Protein AF-A0A4V2Y098-F1 (afdb_monomer)

Mean predicted aligned error: 7.02 Å

Structure (mmCIF, N/CA/C/O backbone):
data_AF-A0A4V2Y098-F1
#
_entry.id   AF-A0A4V2Y098-F1
#
loop_
_atom_site.group_PDB
_atom_site.id
_atom_site.type_symbol
_atom_site.label_atom_id
_atom_site.label_alt_id
_atom_site.label_comp_id
_atom_site.label_asym_id
_atom_site.label_entity_id
_atom_site.label_seq_id
_atom_site.pdbx_PDB_ins_code
_atom_site.Cartn_x
_atom_site.Cartn_y
_atom_site.Cartn_z
_atom_site.occupancy
_atom_site.B_iso_or_equiv
_atom_site.auth_seq_id
_atom_site.auth_comp_id
_atom_site.auth_asym_id
_atom_site.auth_atom_id
_atom_site.pdbx_PDB_model_num
ATOM 1 N N . MET A 1 1 ? 28.087 -4.751 -47.587 1.00 66.62 1 MET A N 1
ATOM 2 C CA . MET A 1 1 ? 26.721 -4.899 -47.032 1.00 66.62 1 MET A CA 1
ATOM 3 C C . MET A 1 1 ? 25.813 -3.926 -47.766 1.00 66.62 1 MET A C 1
ATOM 5 O O . MET A 1 1 ? 26.242 -2.799 -47.975 1.00 66.62 1 MET A O 1
ATOM 9 N N . SER A 1 2 ? 24.636 -4.341 -48.246 1.00 91.38 2 SER A N 1
ATOM 10 C CA . SER A 1 2 ? 23.774 -3.417 -48.996 1.00 91.38 2 SER A CA 1
ATOM 11 C C . SER A 1 2 ? 23.142 -2.391 -48.042 1.00 91.38 2 SER A C 1
ATOM 13 O O . SER A 1 2 ? 22.830 -2.744 -46.901 1.00 91.38 2 SER A O 1
ATOM 15 N N . PRO A 1 3 ? 22.912 -1.139 -48.477 1.00 89.31 3 PRO A N 1
ATOM 16 C CA . PRO A 1 3 ? 22.279 -0.119 -47.636 1.00 89.31 3 PRO A CA 1
ATOM 17 C C . PRO A 1 3 ? 20.899 -0.560 -47.123 1.00 89.31 3 PRO A C 1
ATOM 19 O O . PRO A 1 3 ? 20.508 -0.205 -46.019 1.00 89.31 3 PRO A O 1
ATOM 22 N N . ARG A 1 4 ? 20.197 -1.424 -47.867 1.00 90.44 4 ARG A N 1
ATOM 23 C CA . ARG A 1 4 ? 18.912 -2.014 -47.456 1.00 90.44 4 ARG A CA 1
ATOM 24 C C . ARG A 1 4 ? 19.044 -2.941 -46.241 1.00 90.44 4 ARG A C 1
ATOM 26 O O . ARG A 1 4 ? 18.187 -2.901 -45.367 1.00 90.44 4 ARG A O 1
ATOM 33 N N . ILE A 1 5 ? 20.114 -3.738 -46.167 1.00 91.62 5 ILE A N 1
ATOM 34 C CA . ILE A 1 5 ? 20.387 -4.621 -45.018 1.00 91.62 5 ILE A CA 1
ATOM 35 C C . ILE A 1 5 ? 20.751 -3.789 -43.786 1.00 91.62 5 ILE A C 1
ATOM 37 O O . ILE A 1 5 ? 20.272 -4.082 -42.696 1.00 91.62 5 ILE A O 1
ATOM 41 N N . VAL A 1 6 ? 21.547 -2.728 -43.961 1.00 92.69 6 VAL A N 1
ATOM 42 C CA . VAL A 1 6 ? 21.901 -1.809 -42.865 1.00 92.69 6 VAL A CA 1
ATOM 43 C C . VAL A 1 6 ? 20.648 -1.137 -42.303 1.00 92.69 6 VAL A C 1
ATOM 45 O O . VAL A 1 6 ? 20.442 -1.158 -41.094 1.00 92.69 6 VAL A O 1
ATOM 48 N N . VAL A 1 7 ? 19.783 -0.599 -43.169 1.00 94.19 7 VAL A N 1
ATOM 49 C CA . VAL A 1 7 ? 18.524 0.035 -42.747 1.00 94.19 7 VAL A CA 1
ATOM 50 C C . VAL A 1 7 ? 17.628 -0.964 -42.016 1.00 94.19 7 VAL A C 1
ATOM 52 O O . VAL A 1 7 ? 17.178 -0.663 -40.916 1.00 94.19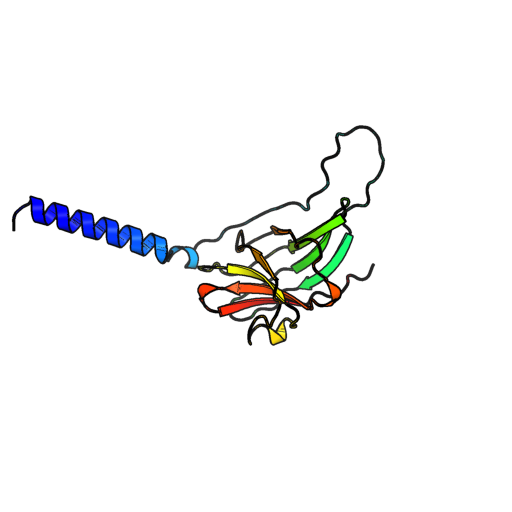 7 VAL A O 1
ATOM 55 N N . ALA A 1 8 ? 17.426 -2.167 -42.563 1.00 95.06 8 ALA A N 1
ATOM 56 C CA . ALA A 1 8 ? 16.603 -3.189 -41.916 1.00 95.06 8 ALA A CA 1
ATOM 57 C C . ALA A 1 8 ? 17.152 -3.604 -40.538 1.00 95.06 8 ALA A C 1
ATOM 59 O O . ALA A 1 8 ? 16.391 -3.686 -39.576 1.00 95.06 8 ALA A O 1
ATOM 60 N N . ALA A 1 9 ? 18.468 -3.812 -40.419 1.00 95.50 9 ALA A N 1
ATOM 61 C CA . ALA A 1 9 ? 19.107 -4.159 -39.151 1.00 95.50 9 ALA A CA 1
ATOM 62 C C . ALA A 1 9 ? 18.959 -3.041 -38.106 1.00 95.50 9 ALA A C 1
ATOM 64 O O . ALA A 1 9 ? 18.638 -3.321 -36.952 1.00 95.50 9 ALA A O 1
ATOM 65 N N . LEU A 1 10 ? 19.128 -1.777 -38.511 1.00 97.06 10 LEU A N 1
ATOM 66 C CA . LEU A 1 10 ? 18.918 -0.628 -37.629 1.00 97.06 10 LEU A CA 1
ATOM 67 C C . LEU A 1 10 ? 17.458 -0.517 -37.184 1.00 97.06 10 LEU A C 1
ATOM 69 O O . LEU A 1 10 ? 17.208 -0.300 -36.002 1.00 97.06 10 LEU A O 1
ATOM 73 N N . THR A 1 11 ? 16.491 -0.717 -38.084 1.00 96.50 11 THR A N 1
ATOM 74 C CA . THR A 1 11 ? 15.066 -0.710 -37.719 1.00 96.50 11 THR A CA 1
ATOM 75 C C . THR A 1 11 ? 14.749 -1.791 -36.690 1.00 96.50 11 THR A C 1
ATOM 77 O O . THR A 1 11 ? 14.107 -1.497 -35.685 1.00 96.50 11 THR A O 1
ATOM 80 N N . VAL A 1 12 ? 15.235 -3.020 -36.892 1.00 97.44 12 VAL A N 1
ATOM 81 C CA . VAL A 1 12 ? 15.044 -4.115 -35.927 1.00 97.44 12 VAL A CA 1
ATOM 82 C C . VAL A 1 12 ? 15.670 -3.770 -34.579 1.00 97.44 12 VAL A C 1
ATOM 84 O O . VAL A 1 12 ? 15.035 -3.972 -33.548 1.00 97.44 12 VAL A O 1
ATOM 87 N N . LEU A 1 13 ? 16.879 -3.205 -34.572 1.00 97.44 13 LEU A N 1
ATOM 88 C CA . LEU A 1 13 ? 17.564 -2.820 -33.341 1.00 97.44 13 LEU A CA 1
ATOM 89 C C . LEU A 1 13 ? 16.816 -1.713 -32.586 1.00 97.44 13 LEU A C 1
ATOM 91 O O . LEU A 1 13 ? 16.670 -1.802 -31.371 1.00 97.44 13 LEU A O 1
ATOM 95 N N . VAL A 1 14 ? 16.288 -0.709 -33.290 1.00 97.56 14 VAL A N 1
ATOM 96 C CA . VAL A 1 14 ? 15.477 0.360 -32.687 1.00 97.56 14 VAL A CA 1
ATOM 97 C C . VAL A 1 14 ? 14.179 -0.198 -32.102 1.00 97.56 14 VAL A C 1
ATOM 99 O O . VAL A 1 14 ? 13.828 0.146 -30.975 1.00 97.56 14 VAL A O 1
ATOM 102 N N . VAL A 1 15 ? 13.487 -1.089 -32.819 1.00 97.12 15 VAL A N 1
ATOM 103 C CA . VAL A 1 15 ? 12.260 -1.733 -32.320 1.00 97.12 15 VAL A CA 1
ATOM 104 C C . VAL A 1 15 ? 12.558 -2.600 -31.097 1.00 97.12 15 VAL A C 1
ATOM 106 O O . VAL A 1 15 ? 11.848 -2.504 -30.099 1.00 97.12 15 VAL A O 1
ATOM 109 N N . ALA A 1 16 ? 13.625 -3.401 -31.135 1.00 96.12 16 ALA A N 1
ATOM 110 C CA . ALA A 1 16 ? 14.038 -4.234 -30.010 1.00 96.12 16 ALA A CA 1
ATOM 111 C C . ALA A 1 16 ? 14.432 -3.392 -28.786 1.00 96.12 16 ALA A C 1
ATOM 113 O O . ALA A 1 16 ? 14.020 -3.708 -27.672 1.00 96.12 16 ALA A O 1
ATOM 114 N N . ALA A 1 17 ? 15.169 -2.295 -28.982 1.00 95.25 17 ALA A N 1
ATOM 115 C CA . ALA A 1 17 ? 15.517 -1.367 -27.908 1.00 95.25 17 ALA A CA 1
ATOM 116 C C . ALA A 1 17 ? 14.273 -0.678 -27.326 1.00 95.25 17 ALA A C 1
ATOM 118 O O . ALA A 1 17 ? 14.136 -0.599 -26.107 1.00 95.25 17 ALA A O 1
ATOM 119 N N . GLY A 1 18 ? 13.339 -0.239 -28.176 1.00 95.44 18 GLY A N 1
ATOM 120 C CA . GLY A 1 18 ? 12.067 0.346 -27.747 1.00 95.44 18 GLY A CA 1
ATOM 121 C C . GLY A 1 18 ? 11.220 -0.634 -26.933 1.00 95.44 18 GLY A C 1
ATOM 122 O O . GLY A 1 18 ? 10.749 -0.290 -25.850 1.00 95.44 18 GLY A O 1
ATOM 123 N N . ALA A 1 19 ? 11.096 -1.878 -27.401 1.00 93.44 19 ALA A N 1
ATOM 124 C CA . ALA A 1 19 ? 10.419 -2.944 -26.667 1.00 93.44 19 ALA A CA 1
ATOM 125 C C . ALA A 1 19 ? 11.118 -3.250 -25.330 1.00 93.44 19 ALA A C 1
ATOM 127 O O . ALA A 1 19 ? 10.455 -3.373 -24.302 1.00 93.44 19 ALA A O 1
ATOM 128 N N . GLY A 1 20 ? 12.453 -3.311 -25.319 1.00 92.50 20 GLY A N 1
ATOM 129 C CA . GLY A 1 20 ? 13.242 -3.523 -24.105 1.00 92.50 20 GLY A CA 1
ATOM 130 C C . GLY A 1 20 ? 13.042 -2.418 -23.065 1.00 92.50 20 GLY A C 1
ATOM 131 O O . GLY A 1 20 ? 12.789 -2.713 -21.898 1.00 92.50 20 GLY A O 1
ATOM 132 N N . LEU A 1 21 ? 13.080 -1.149 -23.483 1.00 92.56 21 LEU A N 1
ATOM 133 C CA . LEU A 1 21 ? 12.825 -0.002 -22.605 1.00 92.56 21 LEU A CA 1
ATOM 134 C C . LEU A 1 21 ? 11.394 -0.007 -22.057 1.00 92.56 21 LEU A C 1
ATOM 136 O O . LEU A 1 21 ? 11.205 0.239 -20.867 1.00 92.56 21 LEU A O 1
ATOM 140 N N . TYR A 1 22 ? 10.406 -0.330 -22.896 1.00 87.00 22 TYR A N 1
ATOM 141 C CA . TYR A 1 22 ? 9.002 -0.420 -22.493 1.00 87.00 22 TYR A CA 1
ATOM 142 C C . TYR A 1 22 ? 8.759 -1.498 -21.428 1.00 87.00 22 TYR A C 1
ATOM 144 O O . TYR A 1 22 ? 8.010 -1.261 -20.485 1.00 87.00 22 TYR A O 1
ATOM 152 N N . LEU A 1 23 ? 9.407 -2.662 -21.551 1.00 86.44 23 LEU A N 1
ATOM 153 C CA . LEU A 1 23 ? 9.258 -3.768 -20.599 1.00 86.44 23 LEU A CA 1
ATOM 154 C C . LEU A 1 23 ? 10.048 -3.553 -19.302 1.00 86.44 23 LEU A C 1
ATOM 156 O O . LEU A 1 23 ? 9.602 -3.974 -18.235 1.00 86.44 23 LEU A O 1
ATOM 160 N N . PHE A 1 24 ? 11.226 -2.927 -19.375 1.00 87.94 24 PHE A N 1
ATOM 161 C CA . PHE A 1 24 ? 12.067 -2.718 -18.196 1.00 87.94 24 PHE A CA 1
ATOM 162 C C . PHE A 1 24 ? 11.637 -1.503 -17.362 1.00 87.94 24 PHE A C 1
ATOM 164 O O . PHE A 1 24 ? 11.714 -1.562 -16.136 1.00 87.94 24 PHE A O 1
ATOM 171 N N . GLN A 1 25 ? 11.161 -0.437 -18.016 1.00 87.25 25 GLN A N 1
ATOM 172 C CA . GLN A 1 25 ? 10.723 0.823 -17.401 1.00 87.25 25 GLN A CA 1
ATOM 173 C C . GLN A 1 25 ? 11.763 1.455 -16.447 1.00 87.25 25 GLN A C 1
ATOM 175 O O . GLN A 1 25 ? 11.435 1.759 -15.299 1.00 87.25 25 GLN A O 1
ATOM 180 N N . PRO A 1 26 ? 13.018 1.697 -16.887 1.00 88.44 26 PRO A N 1
ATOM 181 C CA . PRO A 1 26 ? 14.084 2.201 -16.011 1.00 88.44 26 PRO A CA 1
ATOM 182 C C . PRO A 1 26 ? 13.765 3.563 -15.383 1.00 88.44 26 PRO A C 1
ATOM 184 O O . PRO A 1 26 ? 14.312 3.895 -14.336 1.00 88.44 26 PRO A O 1
ATOM 187 N N . TRP A 1 27 ? 12.877 4.345 -16.006 1.00 87.88 27 TRP A N 1
ATOM 188 C CA . TRP A 1 27 ? 12.505 5.670 -15.520 1.00 87.88 27 TRP A CA 1
ATOM 189 C C . TRP A 1 27 ? 11.695 5.683 -14.239 1.00 87.88 27 TRP A C 1
ATOM 191 O O . TRP A 1 27 ? 11.788 6.652 -13.495 1.00 87.88 27 TRP A O 1
ATOM 201 N N . LYS A 1 28 ? 10.999 4.591 -13.916 1.00 84.75 28 LYS A N 1
ATOM 202 C CA . LYS A 1 28 ? 10.292 4.469 -12.639 1.00 84.75 28 LYS A CA 1
ATOM 203 C C . LYS A 1 28 ? 11.216 4.593 -11.426 1.00 84.75 28 LYS A C 1
ATOM 205 O O . LYS A 1 28 ? 10.772 4.979 -10.359 1.00 84.75 28 LYS A O 1
ATOM 210 N N . ALA A 1 29 ? 12.518 4.349 -11.586 1.00 82.56 29 ALA A N 1
ATOM 211 C CA . ALA A 1 29 ? 13.488 4.577 -10.516 1.00 82.56 29 ALA A CA 1
ATOM 212 C C . ALA A 1 29 ? 13.669 6.066 -10.147 1.00 82.56 29 ALA A C 1
ATOM 214 O O . ALA A 1 29 ? 14.292 6.365 -9.132 1.00 82.56 29 ALA A O 1
ATOM 215 N N . PHE A 1 30 ? 13.182 6.995 -10.974 1.00 86.56 30 PHE A N 1
ATOM 216 C CA . PHE A 1 30 ? 13.391 8.436 -10.815 1.00 86.56 30 PHE A CA 1
ATOM 217 C C . PHE A 1 30 ? 12.155 9.294 -11.126 1.00 86.56 30 PHE A C 1
ATOM 219 O O . PHE A 1 30 ? 12.262 10.519 -11.172 1.00 86.56 30 PHE A O 1
ATOM 226 N N . THR A 1 31 ? 10.991 8.685 -11.348 1.00 87.75 31 THR A N 1
ATOM 227 C CA . THR A 1 31 ? 9.730 9.403 -11.566 1.00 87.75 31 THR A CA 1
ATOM 228 C C . THR A 1 31 ? 8.760 9.138 -10.434 1.00 87.75 31 THR A C 1
ATOM 230 O O . THR A 1 31 ? 8.546 7.985 -10.072 1.00 87.75 31 THR A O 1
ATOM 233 N N . ASP A 1 32 ? 8.112 10.196 -9.961 1.00 93.69 32 ASP A N 1
ATOM 234 C CA . ASP A 1 32 ? 7.024 10.111 -8.997 1.00 93.69 32 ASP A CA 1
ATOM 235 C C . ASP A 1 32 ? 5.667 10.301 -9.682 1.00 93.69 32 ASP A C 1
ATOM 237 O O . ASP A 1 32 ? 5.509 11.131 -10.581 1.00 93.69 32 ASP A O 1
ATOM 241 N N . THR A 1 33 ? 4.672 9.551 -9.218 1.00 95.69 33 THR A N 1
ATOM 242 C CA . THR A 1 33 ? 3.263 9.705 -9.580 1.00 95.69 33 THR A CA 1
ATOM 243 C C . THR A 1 33 ? 2.464 10.030 -8.325 1.00 95.69 33 THR A C 1
ATOM 245 O O . THR A 1 33 ? 2.315 9.193 -7.432 1.00 95.69 33 THR A O 1
ATOM 248 N N . THR A 1 34 ? 1.925 11.247 -8.273 1.00 97.12 34 THR A N 1
ATOM 249 C CA . THR A 1 34 ? 1.054 11.701 -7.185 1.00 97.12 34 THR A CA 1
ATOM 250 C C . THR A 1 34 ? -0.406 11.503 -7.551 1.00 97.12 34 THR A C 1
ATOM 252 O O . THR A 1 34 ? -0.857 11.964 -8.600 1.00 97.12 34 THR A O 1
ATOM 255 N N . VAL A 1 35 ? -1.155 10.866 -6.656 1.00 97.81 35 VAL A N 1
ATOM 256 C CA . VAL A 1 35 ? -2.607 10.720 -6.757 1.00 97.81 35 VAL A CA 1
ATOM 257 C C . VAL A 1 35 ? -3.267 11.489 -5.614 1.00 97.81 35 VAL A C 1
ATOM 259 O O . VAL A 1 35 ? -2.749 11.562 -4.503 1.00 97.81 35 VAL A O 1
ATOM 262 N N . THR A 1 36 ? -4.397 12.129 -5.892 1.00 96.75 36 THR A N 1
ATOM 263 C CA . THR A 1 36 ? -5.159 12.889 -4.893 1.00 96.75 36 THR A CA 1
ATOM 264 C C . THR A 1 36 ? -6.636 12.580 -5.072 1.00 96.75 36 THR A C 1
ATOM 266 O O . THR A 1 36 ? -7.387 13.334 -5.688 1.00 96.75 36 THR A O 1
ATOM 269 N N . GLU A 1 37 ? -7.048 11.413 -4.586 1.00 95.56 37 GLU A N 1
ATOM 270 C CA . GLU A 1 37 ? -8.445 10.998 -4.592 1.00 95.56 37 GLU A CA 1
ATOM 271 C C . GLU A 1 37 ? -9.151 11.447 -3.310 1.00 95.56 37 GLU A C 1
ATOM 273 O O . GLU A 1 37 ? -8.724 11.141 -2.193 1.00 95.56 37 GLU A O 1
ATOM 278 N N . ALA A 1 38 ? -10.295 12.113 -3.465 1.00 92.12 38 ALA A N 1
ATOM 279 C CA . ALA A 1 38 ? -11.216 12.343 -2.358 1.00 92.12 38 ALA A CA 1
ATOM 280 C C . ALA A 1 38 ? -11.855 11.020 -1.901 1.00 92.12 38 ALA A C 1
ATOM 282 O O . ALA A 1 38 ? -11.971 10.066 -2.676 1.00 92.12 38 ALA A O 1
ATOM 283 N N . LEU A 1 39 ? -12.311 10.959 -0.647 1.00 85.06 39 LEU A N 1
ATOM 284 C CA . LEU A 1 39 ? -13.195 9.876 -0.217 1.00 85.06 39 LEU A CA 1
ATOM 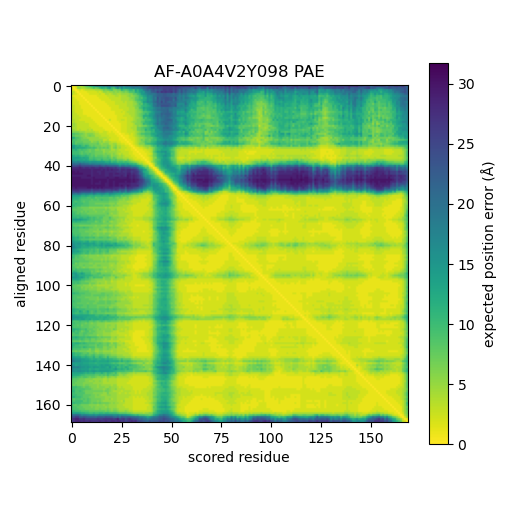285 C C . LEU A 1 39 ? -14.495 9.924 -1.040 1.00 85.06 39 LEU A C 1
ATOM 287 O O . LEU A 1 39 ? -15.063 11.009 -1.191 1.00 85.06 39 LEU A O 1
ATOM 291 N N . PRO A 1 40 ? -14.995 8.785 -1.553 1.00 81.31 40 PRO A N 1
ATOM 292 C CA . PRO A 1 40 ? -16.266 8.759 -2.260 1.00 81.31 40 PRO A CA 1
ATOM 293 C C . PRO A 1 40 ? -17.413 9.142 -1.317 1.00 81.31 40 PRO A C 1
ATOM 295 O O . PRO A 1 40 ? -17.846 8.354 -0.478 1.00 81.31 40 PRO A O 1
ATOM 298 N N . THR A 1 41 ? -17.929 10.357 -1.458 1.00 66.31 41 THR A N 1
ATOM 299 C CA . THR A 1 41 ? -19.203 10.761 -0.860 1.00 66.31 41 THR A CA 1
ATOM 300 C C . THR A 1 41 ? -20.274 10.500 -1.909 1.00 66.31 41 THR A C 1
ATOM 302 O O . THR A 1 41 ? -20.157 10.999 -3.029 1.00 66.31 41 THR A O 1
ATOM 305 N N . ALA A 1 42 ? -21.289 9.690 -1.596 1.00 55.62 42 ALA A N 1
ATOM 306 C CA . ALA A 1 42 ? -22.379 9.417 -2.531 1.00 55.62 42 ALA A CA 1
ATOM 307 C C . ALA A 1 42 ? -22.933 10.747 -3.076 1.00 55.62 42 ALA A C 1
ATOM 309 O O . ALA A 1 42 ? -23.417 11.581 -2.311 1.00 55.62 42 ALA A O 1
ATOM 310 N N . SER A 1 43 ? -22.804 10.977 -4.386 1.00 45.44 43 SER A N 1
ATOM 311 C CA . SER A 1 43 ? -23.361 12.160 -5.042 1.00 45.44 43 SER A CA 1
ATOM 312 C C . SER A 1 43 ? -24.884 12.050 -5.048 1.00 45.44 43 SER A C 1
ATOM 314 O O . SER A 1 43 ? -25.465 11.453 -5.949 1.00 45.44 43 SER A O 1
ATOM 316 N N . ALA A 1 44 ? -25.535 12.594 -4.024 1.00 48.44 44 ALA A N 1
ATOM 317 C CA . ALA A 1 44 ? -26.964 12.873 -4.058 1.00 48.44 44 ALA A CA 1
ATOM 318 C C . ALA A 1 44 ? -27.192 14.263 -4.689 1.00 48.44 44 ALA A C 1
ATOM 320 O O . ALA A 1 44 ? -26.425 15.188 -4.397 1.00 48.44 44 ALA A O 1
ATOM 321 N N . PRO A 1 45 ? -28.222 14.457 -5.536 1.00 45.50 45 PRO A N 1
ATOM 322 C CA . PRO A 1 45 ? -28.618 15.788 -5.981 1.00 45.50 45 PRO A CA 1
ATOM 323 C C . PRO A 1 45 ? -28.996 16.647 -4.770 1.00 45.50 45 PRO A C 1
ATOM 325 O O . PRO A 1 45 ? -29.675 16.181 -3.857 1.00 45.50 45 PRO A O 1
ATOM 328 N N . ALA A 1 46 ? -28.565 17.907 -4.766 1.00 50.47 46 ALA A N 1
ATOM 329 C CA . ALA A 1 46 ? -28.868 18.863 -3.711 1.00 50.47 46 ALA A CA 1
ATOM 330 C C . ALA A 1 46 ? -30.368 19.213 -3.701 1.00 50.47 46 ALA A C 1
ATOM 332 O O . ALA A 1 46 ? -30.807 20.159 -4.352 1.00 50.47 46 ALA A O 1
ATOM 333 N N . THR A 1 47 ? -31.181 18.452 -2.969 1.00 45.75 47 THR A N 1
ATOM 334 C CA . THR A 1 47 ? -32.521 18.871 -2.537 1.00 45.75 47 THR A CA 1
ATOM 335 C C . THR A 1 47 ? -32.848 18.212 -1.189 1.00 45.75 47 THR A C 1
ATOM 337 O O . THR A 1 47 ? -33.160 17.031 -1.139 1.00 45.75 47 THR A O 1
ATOM 340 N N . ALA A 1 48 ? -32.793 19.021 -0.121 1.00 52.62 48 ALA A N 1
ATOM 341 C CA . ALA A 1 48 ? -33.188 18.760 1.278 1.00 52.62 48 ALA A CA 1
ATOM 342 C C . ALA A 1 48 ? -32.299 17.818 2.144 1.00 52.62 48 ALA A C 1
ATOM 344 O O . ALA A 1 48 ? -31.681 16.891 1.627 1.00 52.62 48 ALA A O 1
ATOM 345 N N . PRO A 1 49 ? -32.181 18.079 3.470 1.00 52.62 49 PRO A N 1
ATOM 346 C CA . PRO A 1 49 ? -31.169 17.470 4.323 1.00 52.62 49 PRO A CA 1
ATOM 347 C C . PRO A 1 49 ? -31.687 16.173 4.946 1.00 52.62 49 PRO A C 1
ATOM 349 O O . PRO A 1 49 ? -32.353 16.189 5.977 1.00 52.62 49 PRO A O 1
ATOM 352 N N . GLU A 1 50 ? -31.323 15.042 4.356 1.00 46.31 50 GLU A N 1
ATOM 353 C CA . GLU A 1 50 ? -31.328 13.768 5.066 1.00 46.31 50 GLU A CA 1
ATOM 354 C C . GLU A 1 50 ? -29.905 13.221 5.025 1.00 46.31 50 GLU A C 1
ATOM 356 O O . GLU A 1 50 ? -29.391 12.773 4.001 1.00 46.31 50 GLU A O 1
ATOM 361 N N . GLN A 1 51 ? -29.218 13.416 6.147 1.00 52.59 51 GLN A N 1
ATOM 362 C CA . GLN A 1 51 ? -27.820 13.090 6.360 1.00 52.59 51 GLN A CA 1
ATOM 363 C C . GLN A 1 51 ? -27.659 11.568 6.312 1.00 52.59 51 GLN A C 1
ATOM 365 O O . GLN A 1 51 ? -27.719 10.891 7.336 1.00 52.59 51 GLN A O 1
ATOM 370 N N . ALA A 1 52 ? -27.464 11.025 5.107 1.00 56.03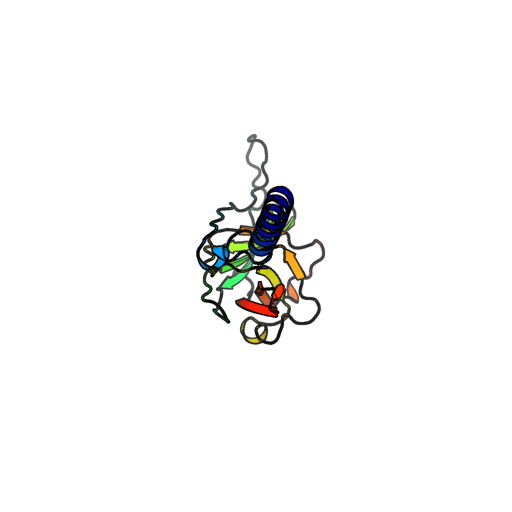 52 ALA A N 1
ATOM 371 C CA . ALA A 1 52 ? -26.939 9.679 4.947 1.00 56.03 52 ALA A CA 1
ATOM 372 C C . ALA A 1 52 ? -25.666 9.568 5.809 1.00 56.03 52 ALA A C 1
ATOM 374 O O . ALA A 1 52 ? -24.866 10.514 5.818 1.00 56.03 52 ALA A O 1
ATOM 375 N N . PRO A 1 53 ? -25.467 8.468 6.559 1.00 61.91 53 PRO A N 1
ATOM 376 C CA . PRO A 1 53 ? -24.287 8.322 7.394 1.00 61.91 53 PRO A CA 1
ATOM 377 C C . PRO A 1 53 ? -23.040 8.530 6.532 1.00 61.91 53 PRO A C 1
ATOM 379 O O . PRO A 1 53 ? -22.864 7.863 5.509 1.00 61.91 53 PRO A O 1
ATOM 382 N N . GLY A 1 54 ? -22.202 9.492 6.922 1.00 73.56 54 GLY A N 1
ATOM 383 C CA . GLY A 1 54 ? -20.920 9.720 6.266 1.00 73.56 54 GLY A CA 1
ATOM 384 C C . GLY A 1 54 ? -20.017 8.481 6.360 1.00 73.56 54 GLY A C 1
ATOM 385 O O . GLY A 1 54 ? -20.329 7.544 7.102 1.00 73.56 54 GLY A O 1
ATOM 386 N N . PRO A 1 55 ? -18.893 8.454 5.625 1.00 86.81 55 PRO A N 1
ATOM 387 C CA . PRO A 1 55 ? -17.960 7.336 5.672 1.00 86.81 55 PRO A CA 1
ATOM 388 C C . PRO A 1 55 ? -17.548 7.003 7.114 1.00 86.81 55 PRO A C 1
ATOM 390 O O . PRO A 1 55 ? -17.095 7.870 7.860 1.00 86.81 55 PRO A O 1
ATOM 393 N N . VAL A 1 56 ? -17.707 5.739 7.508 1.00 91.19 56 VAL A N 1
ATOM 394 C CA . VAL A 1 56 ? -17.371 5.239 8.846 1.00 91.19 56 VAL A CA 1
ATOM 395 C C . VAL A 1 56 ? -16.034 4.520 8.787 1.00 91.19 56 VAL A C 1
ATOM 397 O O . VAL A 1 56 ? -15.858 3.572 8.019 1.00 91.19 56 VAL A O 1
ATOM 400 N N . ARG A 1 57 ? -15.096 4.933 9.634 1.00 92.38 57 ARG A N 1
ATOM 401 C CA . ARG A 1 57 ? -13.801 4.268 9.773 1.00 92.38 57 ARG A CA 1
ATOM 402 C C . ARG A 1 57 ? -13.973 2.948 10.523 1.00 92.38 57 ARG A C 1
ATOM 404 O O . ARG A 1 57 ? -14.532 2.925 11.613 1.00 92.38 57 ARG A O 1
ATOM 411 N N . L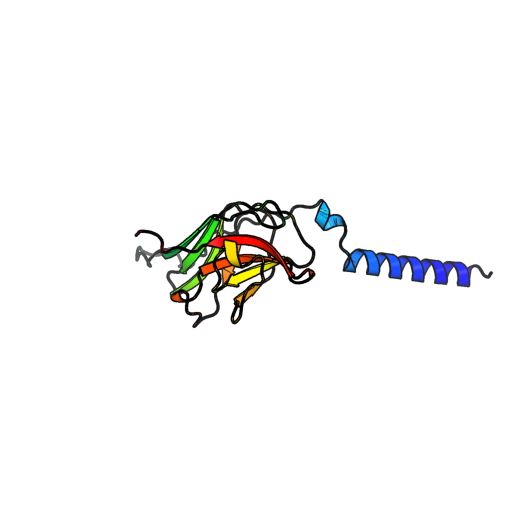EU A 1 58 ? -13.523 1.853 9.919 1.00 93.38 58 LEU A N 1
ATOM 412 C CA . LEU A 1 58 ? -13.594 0.508 10.491 1.00 93.38 58 LEU A CA 1
ATOM 413 C C . LEU A 1 58 ? -12.293 0.137 11.201 1.00 93.38 58 LEU A C 1
ATOM 415 O O . LEU A 1 58 ? -12.325 -0.397 12.304 1.00 93.38 58 LEU A O 1
ATOM 419 N N . ALA A 1 59 ? -11.159 0.417 10.561 1.00 94.75 59 ALA A N 1
ATOM 420 C CA . ALA A 1 59 ? -9.828 0.166 11.091 1.00 94.75 59 ALA A CA 1
ATOM 421 C C . ALA A 1 59 ? -8.816 1.116 10.448 1.00 94.75 59 ALA A C 1
ATOM 423 O O . ALA A 1 59 ? -9.053 1.620 9.350 1.00 94.75 59 ALA A O 1
ATOM 424 N N . GLU A 1 60 ? -7.693 1.346 11.112 1.00 96.44 60 GLU A N 1
ATOM 425 C CA . GLU A 1 60 ? -6.609 2.178 10.607 1.00 96.44 60 GLU A CA 1
ATOM 426 C C . GLU A 1 60 ? -5.242 1.723 11.114 1.00 96.44 60 GLU A C 1
ATOM 428 O O . GLU A 1 60 ? -5.131 1.039 12.133 1.00 96.44 60 GLU A O 1
ATOM 433 N N . GLY A 1 61 ? -4.207 2.128 10.389 1.00 97.50 61 GLY A N 1
ATOM 434 C CA . GLY A 1 61 ? -2.815 1.854 10.698 1.00 97.50 61 GLY A CA 1
ATOM 435 C C . GLY A 1 61 ? -1.888 2.860 10.037 1.00 97.50 61 GLY A C 1
ATOM 436 O O . GLY A 1 61 ? -2.257 3.513 9.061 1.00 97.50 61 GLY A O 1
ATOM 437 N N . ARG A 1 62 ? -0.660 2.962 10.546 1.00 98.56 62 ARG A N 1
ATOM 438 C CA . ARG A 1 62 ? 0.420 3.709 9.892 1.00 98.56 62 ARG A CA 1
ATOM 439 C C . ARG A 1 62 ? 1.389 2.751 9.234 1.00 98.56 62 ARG A C 1
ATOM 441 O O . ARG A 1 62 ? 1.678 1.698 9.799 1.00 98.56 62 ARG A O 1
ATOM 448 N N . PHE A 1 63 ? 1.887 3.135 8.066 1.00 98.75 63 PHE A N 1
ATOM 449 C CA . PHE A 1 63 ? 2.897 2.347 7.381 1.00 98.75 63 PHE A CA 1
ATOM 450 C C . PHE A 1 63 ? 4.203 2.324 8.174 1.00 98.75 63 PHE A C 1
ATOM 452 O O . PHE A 1 63 ? 4.676 3.359 8.647 1.00 98.75 63 PHE A O 1
ATOM 459 N N . VAL A 1 64 ? 4.779 1.132 8.281 1.00 98.50 64 VAL A N 1
ATOM 460 C CA . VAL A 1 64 ? 6.175 0.912 8.640 1.00 98.50 64 VAL A CA 1
ATOM 461 C C . VAL A 1 64 ? 6.966 0.555 7.384 1.00 98.50 64 VAL A C 1
ATOM 463 O O . VAL A 1 64 ? 6.460 -0.126 6.486 1.00 98.50 64 VAL A O 1
ATOM 466 N N . THR A 1 65 ? 8.205 1.036 7.329 1.00 98.38 65 THR A N 1
ATOM 467 C CA . THR A 1 65 ? 9.164 0.747 6.259 1.00 98.38 65 THR A CA 1
ATOM 468 C C . THR A 1 65 ? 9.605 -0.713 6.298 1.00 98.38 65 THR A C 1
ATOM 470 O O . THR A 1 65 ? 9.921 -1.237 7.368 1.00 98.38 65 THR A O 1
ATOM 473 N N . HIS A 1 66 ? 9.692 -1.334 5.122 1.00 98.00 66 HIS A N 1
ATOM 474 C CA . HIS A 1 66 ? 10.371 -2.610 4.898 1.00 98.00 66 HIS A CA 1
ATOM 475 C C . HIS A 1 66 ? 11.534 -2.413 3.915 1.00 98.00 66 HIS A C 1
ATOM 477 O O . HIS A 1 66 ? 12.472 -1.691 4.243 1.00 98.00 66 HIS A O 1
ATOM 483 N N . ASP A 1 67 ? 11.489 -3.012 2.721 1.00 96.50 67 ASP A N 1
ATOM 484 C CA . ASP A 1 67 ? 12.595 -2.936 1.755 1.00 96.50 67 ASP A CA 1
ATOM 485 C C . ASP A 1 6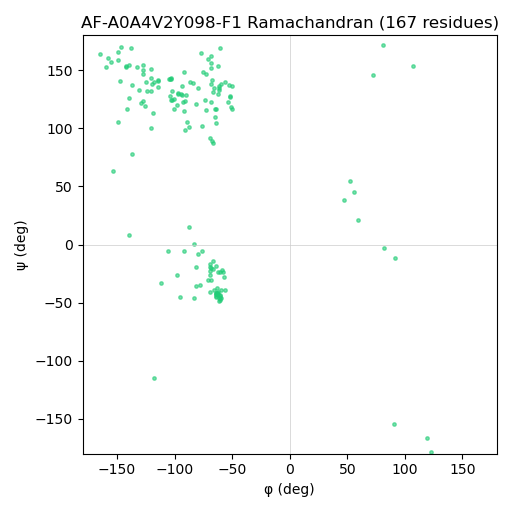7 ? 12.780 -1.527 1.173 1.00 96.50 67 ASP A C 1
ATOM 487 O O . ASP A 1 67 ? 13.847 -1.202 0.655 1.00 96.50 67 ASP A O 1
ATOM 491 N N . HIS A 1 68 ? 11.745 -0.687 1.256 1.00 95.81 68 HIS A N 1
ATOM 492 C CA . HIS A 1 68 ? 11.740 0.667 0.721 1.00 95.81 68 HIS A CA 1
ATOM 493 C C . HIS A 1 68 ? 11.094 1.635 1.708 1.00 95.81 68 HIS A C 1
ATOM 495 O O . HIS A 1 68 ? 10.041 1.334 2.276 1.00 95.81 68 HIS A O 1
ATOM 501 N N . ASP A 1 69 ? 11.692 2.817 1.877 1.00 96.94 69 ASP A N 1
ATOM 502 C CA . ASP A 1 69 ? 11.142 3.867 2.736 1.00 96.94 69 ASP A CA 1
ATOM 503 C C . ASP A 1 69 ? 9.674 4.124 2.393 1.00 96.94 69 ASP A C 1
ATOM 505 O O . ASP A 1 69 ? 9.340 4.488 1.265 1.00 96.94 69 ASP A O 1
ATOM 509 N N . THR A 1 70 ? 8.796 3.890 3.369 1.00 98.44 70 THR A N 1
ATOM 510 C CA . THR A 1 70 ? 7.349 3.953 3.173 1.00 98.44 70 THR A CA 1
ATOM 511 C C . THR A 1 70 ? 6.689 4.610 4.377 1.00 98.44 70 THR A C 1
ATOM 513 O O . THR A 1 70 ? 6.869 4.179 5.514 1.00 98.44 70 THR A O 1
ATOM 516 N N . SER A 1 71 ? 5.892 5.647 4.130 1.00 98.75 71 SER A N 1
ATOM 517 C CA . SER A 1 71 ? 5.132 6.368 5.153 1.00 98.75 71 SER A CA 1
ATOM 518 C C . SER A 1 71 ? 3.714 6.688 4.688 1.00 98.75 71 SER A C 1
ATOM 520 O O . SER A 1 71 ? 3.398 6.560 3.508 1.00 98.75 71 SER A O 1
ATOM 522 N N . GLY A 1 72 ? 2.877 7.138 5.622 1.00 98.50 72 GLY A N 1
ATOM 523 C CA . GLY A 1 72 ? 1.461 7.433 5.403 1.00 98.50 72 GLY A CA 1
ATOM 524 C C . GLY A 1 72 ? 0.575 6.558 6.285 1.00 98.50 72 GLY A C 1
ATOM 525 O O . GLY A 1 72 ? 1.055 5.896 7.216 1.00 98.50 72 GLY A O 1
ATOM 526 N N . ALA A 1 73 ? -0.718 6.533 5.987 1.00 98.44 73 ALA A N 1
ATOM 527 C CA . ALA A 1 73 ? -1.699 5.727 6.703 1.00 98.44 73 ALA A CA 1
ATOM 528 C C . ALA A 1 73 ? -2.535 4.859 5.759 1.00 98.44 73 ALA A C 1
ATOM 530 O O . ALA A 1 73 ? -2.726 5.184 4.589 1.00 98.44 73 ALA A O 1
ATOM 531 N N . ALA A 1 74 ? -3.050 3.756 6.294 1.00 98.38 74 ALA A N 1
ATOM 532 C CA . ALA A 1 74 ? -4.034 2.908 5.639 1.00 98.38 74 ALA A CA 1
ATOM 533 C C . ALA A 1 74 ? -5.298 2.842 6.501 1.00 98.38 74 ALA A C 1
ATOM 535 O O . ALA A 1 74 ? -5.219 2.623 7.709 1.00 98.38 74 ALA A O 1
ATOM 536 N N . LEU A 1 75 ? -6.460 3.042 5.886 1.00 96.88 75 LEU A N 1
ATOM 537 C CA . LEU A 1 75 ? -7.756 3.129 6.547 1.00 96.88 75 LEU A CA 1
ATOM 538 C C . LEU A 1 75 ? -8.741 2.189 5.856 1.00 96.88 75 LEU A C 1
ATOM 540 O O . LEU A 1 75 ? -9.051 2.363 4.679 1.00 96.88 75 LEU A O 1
ATOM 544 N N . ALA A 1 76 ? -9.310 1.242 6.589 1.00 96.06 76 ALA A N 1
ATOM 545 C CA . ALA A 1 76 ? -10.501 0.539 6.137 1.00 96.06 76 ALA A CA 1
ATOM 546 C C . ALA A 1 76 ? -11.729 1.406 6.444 1.00 96.06 76 ALA A C 1
ATOM 548 O O . ALA A 1 76 ? -11.989 1.742 7.601 1.00 96.06 76 ALA A O 1
ATOM 549 N N . VAL A 1 77 ? -12.498 1.761 5.419 1.00 94.50 77 VAL A N 1
ATOM 550 C CA . VAL A 1 77 ? -13.658 2.655 5.520 1.00 94.50 77 VAL A CA 1
ATOM 551 C C . VAL A 1 77 ? -14.890 1.961 4.952 1.00 94.50 77 VAL A C 1
ATOM 553 O O . VAL A 1 77 ? -14.817 1.289 3.925 1.00 94.50 77 VAL A O 1
ATOM 556 N N . ARG A 1 78 ? -16.037 2.136 5.611 1.00 93.00 78 ARG A N 1
ATOM 557 C CA . ARG A 1 78 ? -17.358 1.788 5.084 1.00 93.00 78 ARG A CA 1
ATOM 558 C C . ARG A 1 78 ? -18.062 3.051 4.607 1.00 93.00 78 ARG A C 1
ATOM 560 O O . ARG A 1 78 ? -18.236 3.984 5.384 1.00 93.00 78 ARG A O 1
ATOM 567 N N . LEU A 1 79 ? -18.481 3.067 3.352 1.00 91.56 79 LEU A N 1
ATOM 568 C CA . LEU A 1 79 ? -19.242 4.152 2.747 1.00 91.56 79 LEU A CA 1
ATOM 569 C C . LEU A 1 79 ? -20.718 4.112 3.169 1.00 91.56 79 LEU A C 1
ATOM 571 O O . LEU A 1 79 ? -21.213 3.101 3.670 1.00 91.56 79 LEU A O 1
ATOM 575 N N . GLY A 1 80 ? -21.439 5.212 2.933 1.00 85.81 80 GLY A N 1
ATOM 576 C CA . GLY A 1 80 ? -22.864 5.328 3.272 1.00 85.81 80 GLY A CA 1
ATOM 577 C C . GLY A 1 80 ? -23.771 4.336 2.530 1.00 85.81 80 GLY A C 1
ATOM 578 O O . GLY A 1 80 ? -24.824 3.972 3.042 1.00 85.81 80 GLY A O 1
ATOM 579 N N . ASN A 1 81 ? -23.345 3.840 1.364 1.00 85.50 81 ASN A N 1
ATOM 580 C CA . ASN A 1 81 ? -24.039 2.788 0.612 1.00 85.50 81 ASN A CA 1
ATOM 581 C C . ASN A 1 81 ? -23.705 1.360 1.102 1.00 85.50 81 ASN A C 1
ATOM 583 O O . ASN A 1 81 ? -24.220 0.391 0.553 1.00 85.50 81 ASN A O 1
ATOM 587 N N . GLY A 1 82 ? -22.852 1.220 2.123 1.00 88.81 82 GLY A N 1
ATOM 588 C CA . GLY A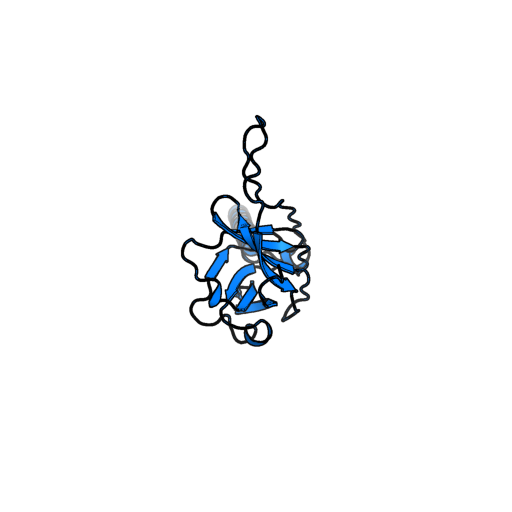 1 82 ? -22.418 -0.062 2.678 1.00 88.81 82 GLY A CA 1
ATOM 589 C C . GLY A 1 82 ? -21.149 -0.644 2.049 1.00 88.81 82 GLY A C 1
ATOM 590 O O . GLY A 1 82 ? -20.570 -1.562 2.642 1.00 88.81 82 GLY A O 1
ATOM 591 N N . ASP A 1 83 ? -20.678 -0.095 0.924 1.00 92.12 83 ASP A N 1
ATOM 592 C CA . ASP A 1 83 ? -19.431 -0.525 0.290 1.00 92.12 83 ASP A CA 1
ATOM 593 C C . ASP A 1 83 ? -18.239 -0.283 1.211 1.00 92.12 83 ASP A C 1
ATOM 595 O O . ASP A 1 83 ? -18.244 0.602 2.072 1.00 92.12 83 ASP A O 1
ATOM 599 N N . ARG A 1 84 ? -17.190 -1.081 1.026 1.00 94.75 84 ARG A N 1
ATOM 600 C CA . ARG A 1 84 ? -15.960 -0.973 1.805 1.00 94.75 84 ARG A CA 1
ATOM 601 C C . ARG A 1 84 ? -14.796 -0.642 0.893 1.00 94.75 84 ARG A C 1
ATOM 603 O O . ARG A 1 84 ? -14.673 -1.193 -0.199 1.00 94.75 84 ARG A O 1
ATOM 610 N N . LEU A 1 85 ? -13.925 0.230 1.372 1.00 96.38 85 LEU A N 1
ATOM 611 C CA . LEU A 1 85 ? -12.689 0.590 0.698 1.00 96.38 85 LEU A CA 1
ATOM 612 C C . LEU A 1 85 ? -11.517 0.555 1.669 1.00 96.38 85 LEU A C 1
ATOM 614 O O . LEU A 1 85 ? -11.686 0.757 2.874 1.00 96.38 85 LEU A O 1
ATOM 618 N N . LEU A 1 86 ? -10.333 0.311 1.126 1.00 98.06 86 LEU A N 1
ATOM 619 C CA . LEU A 1 86 ? -9.074 0.633 1.767 1.00 98.06 86 LEU A CA 1
ATOM 620 C C . LEU A 1 86 ? -8.597 1.963 1.187 1.00 98.06 86 LEU A C 1
ATOM 622 O O . LEU A 1 86 ? -8.395 2.083 -0.020 1.00 98.06 86 LEU A O 1
ATOM 626 N N . ARG A 1 87 ? -8.432 2.965 2.040 1.00 98.12 87 ARG A N 1
ATOM 627 C CA . ARG A 1 87 ? -7.862 4.258 1.681 1.00 98.12 87 ARG A CA 1
ATOM 628 C C . ARG A 1 87 ? -6.421 4.322 2.149 1.00 98.12 87 ARG A C 1
ATOM 630 O O . ARG A 1 87 ? -6.138 4.002 3.299 1.00 98.12 87 ARG A O 1
ATOM 637 N N . LEU A 1 88 ? -5.538 4.748 1.262 1.00 98.75 88 LEU A N 1
ATOM 638 C CA . LEU A 1 88 ? -4.187 5.173 1.591 1.00 98.75 88 LEU A CA 1
ATOM 639 C C . LEU A 1 88 ? -4.205 6.699 1.707 1.00 98.75 88 LEU A C 1
ATOM 641 O O . LEU A 1 88 ? -4.744 7.360 0.818 1.00 98.75 88 LEU A O 1
ATOM 645 N N . GLU A 1 89 ? -3.668 7.230 2.800 1.00 98.06 89 GLU A N 1
ATOM 646 C CA . GLU A 1 89 ? -3.571 8.671 3.068 1.00 98.06 89 GLU A CA 1
ATOM 647 C C . GLU A 1 89 ? -2.118 9.089 3.217 1.00 98.06 89 GLU A C 1
ATOM 649 O O . GLU A 1 89 ? -1.337 8.383 3.869 1.00 98.06 89 GLU A O 1
ATOM 654 N N . ASP A 1 90 ? -1.776 10.237 2.630 1.00 98.19 90 ASP A N 1
ATOM 655 C CA . ASP A 1 90 ? -0.435 10.821 2.665 1.00 98.19 90 ASP A CA 1
ATOM 656 C C . ASP A 1 90 ? 0.654 9.786 2.337 1.00 98.19 90 ASP A C 1
ATOM 658 O O . ASP A 1 90 ? 1.723 9.750 2.960 1.00 98.19 90 ASP A O 1
ATOM 662 N N . LEU A 1 91 ? 0.364 8.891 1.381 1.00 98.69 91 LEU A N 1
ATOM 663 C CA . LEU A 1 91 ? 1.301 7.843 1.015 1.00 98.69 91 LEU A CA 1
ATOM 664 C C . LEU A 1 91 ? 2.575 8.488 0.483 1.00 98.69 91 LEU A C 1
ATOM 666 O O . LEU A 1 91 ? 2.538 9.400 -0.343 1.00 98.69 91 LEU A O 1
ATOM 670 N N . ARG A 1 92 ? 3.712 7.960 0.919 1.00 98.44 92 ARG A N 1
ATOM 671 C CA . ARG A 1 92 ? 5.000 8.224 0.296 1.00 98.44 92 ARG A CA 1
ATOM 672 C C . ARG A 1 92 ? 5.813 6.947 0.296 1.00 98.44 92 ARG A C 1
ATOM 674 O O . ARG A 1 92 ? 6.153 6.444 1.361 1.00 98.44 92 ARG A O 1
ATOM 681 N N . THR A 1 93 ? 6.120 6.442 -0.890 1.00 97.75 93 THR A N 1
ATOM 682 C CA . THR A 1 93 ? 7.026 5.311 -1.108 1.00 97.75 93 THR A CA 1
ATOM 683 C C . THR A 1 93 ? 7.786 5.501 -2.422 1.00 97.75 93 THR A C 1
ATOM 685 O O . THR A 1 93 ? 7.479 6.413 -3.192 1.00 97.75 93 THR A O 1
ATOM 688 N N . SER A 1 94 ? 8.800 4.684 -2.696 1.00 94.62 94 SER A N 1
ATOM 689 C CA . SER A 1 94 ? 9.432 4.651 -4.023 1.00 94.62 94 SER A CA 1
ATOM 690 C C . SER A 1 94 ? 8.542 3.926 -5.034 1.00 94.62 94 SER A C 1
ATOM 692 O O . SER A 1 94 ? 7.853 2.976 -4.665 1.00 94.62 94 SER A O 1
ATOM 694 N N . ASP A 1 95 ? 8.587 4.322 -6.307 1.00 92.62 95 ASP A N 1
ATOM 695 C CA . ASP A 1 95 ? 7.896 3.586 -7.370 1.00 92.62 95 ASP A CA 1
ATOM 696 C C . ASP A 1 95 ? 8.583 2.239 -7.667 1.00 92.62 95 ASP A C 1
ATOM 698 O O . ASP A 1 95 ? 9.749 1.996 -7.336 1.00 92.62 95 ASP A O 1
ATOM 702 N N . GLY A 1 96 ? 7.834 1.330 -8.281 1.00 89.81 96 GLY A N 1
ATOM 703 C CA . GLY A 1 96 ? 8.279 -0.012 -8.592 1.00 89.81 96 GLY A CA 1
ATOM 704 C C . GLY A 1 96 ? 7.627 -0.573 -9.855 1.00 89.81 96 GLY A C 1
ATOM 705 O O . GLY A 1 96 ? 6.648 -0.052 -10.392 1.00 89.81 96 GLY A O 1
ATOM 706 N N . PRO A 1 97 ? 8.183 -1.671 -10.379 1.00 90.12 97 PRO A N 1
ATOM 707 C CA . PRO A 1 97 ? 7.761 -2.224 -11.661 1.00 90.12 97 PRO A CA 1
ATOM 708 C C . PRO A 1 97 ? 6.349 -2.827 -11.639 1.00 90.12 97 PRO A C 1
ATOM 710 O O . PRO A 1 97 ? 5.690 -2.814 -12.671 1.00 90.12 97 PRO A O 1
ATOM 713 N N . ASP A 1 98 ? 5.903 -3.358 -10.495 1.00 94.69 98 ASP A N 1
ATOM 714 C CA . ASP A 1 98 ? 4.592 -4.004 -10.308 1.00 94.69 98 ASP A CA 1
ATOM 715 C C . ASP A 1 98 ? 4.167 -3.887 -8.834 1.00 94.69 98 ASP A C 1
ATOM 717 O O . ASP A 1 98 ? 4.139 -4.873 -8.089 1.00 94.69 98 ASP A O 1
ATOM 721 N N . LEU A 1 99 ? 3.969 -2.645 -8.378 1.00 97.62 99 LEU A N 1
ATOM 722 C CA . LEU A 1 99 ? 3.488 -2.361 -7.028 1.00 97.62 99 LEU A CA 1
ATOM 723 C C . LEU A 1 99 ? 1.984 -2.557 -6.944 1.00 97.62 99 LEU A C 1
ATOM 725 O O . LEU A 1 99 ? 1.229 -2.089 -7.795 1.00 97.62 99 LEU A O 1
ATOM 729 N N . ARG A 1 100 ? 1.558 -3.231 -5.881 1.00 98.75 100 ARG A N 1
ATOM 730 C CA . ARG A 1 100 ? 0.168 -3.592 -5.631 1.00 98.75 100 ARG A CA 1
ATOM 731 C C . ARG A 1 100 ? -0.195 -3.417 -4.172 1.00 98.75 100 ARG A C 1
ATOM 733 O O . ARG A 1 100 ? 0.667 -3.491 -3.293 1.00 98.75 100 ARG A O 1
ATOM 740 N N . VAL A 1 101 ? -1.481 -3.209 -3.931 1.00 98.81 101 VAL A N 1
ATOM 741 C CA . VAL A 1 101 ? -2.045 -3.041 -2.594 1.00 98.81 101 VAL A CA 1
ATOM 742 C C . VAL A 1 101 ? -2.748 -4.326 -2.187 1.00 98.81 101 VAL A C 1
ATOM 744 O O . VAL A 1 101 ? -3.643 -4.797 -2.884 1.00 98.81 101 VAL A O 1
ATOM 747 N N . TYR A 1 102 ? -2.3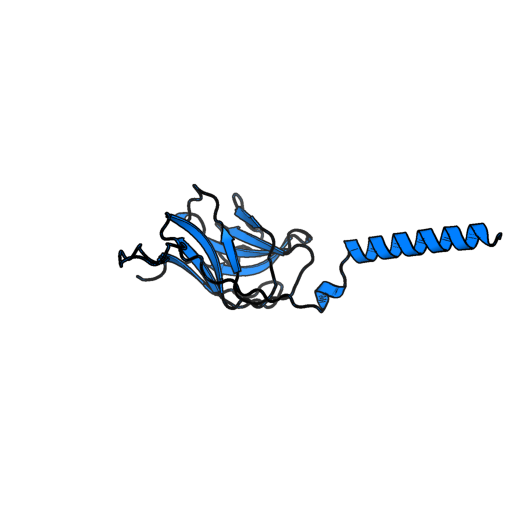57 -4.886 -1.046 1.00 98.75 102 TYR A N 1
ATOM 748 C CA . TYR A 1 102 ? -2.935 -6.113 -0.503 1.00 98.75 102 TYR A CA 1
ATOM 749 C C . TYR A 1 102 ? -3.538 -5.898 0.881 1.00 98.75 102 TYR A C 1
ATOM 751 O O . TYR A 1 102 ? -3.028 -5.108 1.677 1.00 98.75 102 TYR A O 1
ATOM 759 N N . LEU A 1 103 ? -4.562 -6.686 1.204 1.00 98.44 103 LEU A N 1
ATOM 760 C CA . LEU A 1 103 ? -4.912 -7.005 2.588 1.00 98.44 103 LEU A CA 1
ATOM 761 C C . LEU A 1 103 ? -4.292 -8.353 2.960 1.00 98.44 103 LEU A C 1
ATOM 763 O O . LEU A 1 103 ? -4.467 -9.339 2.243 1.00 98.44 103 LEU A O 1
ATOM 767 N N . SER A 1 104 ? -3.595 -8.410 4.096 1.00 98.12 104 SER A N 1
ATOM 768 C CA . SER A 1 104 ? -2.992 -9.635 4.626 1.00 98.12 104 SER A CA 1
ATOM 769 C C . SER A 1 104 ? -3.533 -9.979 6.014 1.00 98.12 104 SER A C 1
ATOM 771 O O . SER A 1 104 ? -3.791 -9.108 6.848 1.00 98.12 104 SER A O 1
ATOM 773 N N . ARG A 1 105 ? -3.698 -11.280 6.278 1.00 96.56 105 ARG A N 1
ATOM 774 C CA . ARG A 1 105 ? -3.991 -11.810 7.621 1.00 96.56 105 ARG A CA 1
ATOM 775 C C . ARG A 1 105 ? -2.761 -11.840 8.532 1.00 96.56 105 ARG A C 1
ATOM 777 O O . ARG A 1 105 ? -2.875 -12.187 9.703 1.00 96.56 105 ARG A O 1
ATOM 784 N N . ARG A 1 106 ? -1.582 -11.504 8.005 1.00 97.94 106 ARG A N 1
ATOM 785 C CA . ARG A 1 106 ? -0.340 -11.346 8.764 1.00 97.94 106 ARG A CA 1
ATOM 786 C C . ARG A 1 106 ? -0.177 -9.893 9.194 1.00 97.94 106 ARG A C 1
ATOM 788 O O . ARG A 1 106 ? -0.624 -8.983 8.499 1.00 97.94 106 ARG A O 1
ATOM 795 N N . SER A 1 107 ? 0.447 -9.689 10.344 1.00 97.81 107 SER A N 1
ATOM 796 C CA . SER A 1 107 ? 0.831 -8.366 10.832 1.00 97.81 107 SER A CA 1
ATOM 797 C C . SER A 1 107 ? 1.933 -7.746 9.973 1.00 97.81 107 SER A C 1
ATOM 799 O O . SER A 1 107 ? 2.626 -8.445 9.226 1.00 97.81 107 SER A O 1
ATOM 801 N N . ALA A 1 108 ? 2.104 -6.435 10.094 1.00 98.12 108 ALA A N 1
ATOM 802 C CA . ALA A 1 108 ? 3.082 -5.658 9.354 1.00 98.12 108 ALA A CA 1
ATOM 803 C C . ALA A 1 108 ? 4.508 -6.200 9.547 1.00 98.12 108 ALA A C 1
ATOM 805 O O . ALA A 1 108 ? 5.234 -6.353 8.577 1.00 98.12 108 ALA A O 1
ATOM 806 N N . ASP A 1 109 ? 4.885 -6.629 10.752 1.00 98.00 109 ASP A N 1
ATOM 807 C CA . ASP A 1 109 ? 6.200 -7.233 11.026 1.00 98.00 109 ASP A CA 1
ATOM 808 C C . ASP A 1 109 ? 6.398 -8.629 10.395 1.00 98.00 109 ASP A C 1
ATOM 810 O O . ASP A 1 109 ? 7.525 -9.116 10.254 1.00 98.00 109 ASP A O 1
ATOM 814 N N . ALA A 1 110 ? 5.310 -9.308 10.026 1.00 97.88 110 ALA A N 1
ATOM 815 C CA . ALA A 1 110 ? 5.338 -10.674 9.523 1.00 97.88 110 ALA A CA 1
ATOM 816 C C . ALA A 1 110 ? 5.291 -10.772 7.992 1.00 97.88 110 ALA A C 1
ATOM 818 O O . ALA A 1 110 ? 5.800 -11.755 7.439 1.00 97.88 110 ALA A O 1
ATOM 819 N N . VAL A 1 111 ? 4.725 -9.777 7.301 1.00 97.81 111 VAL A N 1
ATOM 820 C CA . VAL A 1 111 ? 4.597 -9.779 5.832 1.00 97.81 111 VAL A CA 1
ATOM 821 C C . VAL A 1 111 ? 5.912 -9.704 5.043 1.00 97.81 111 VAL A C 1
ATOM 823 O O . VAL A 1 111 ? 5.899 -10.187 3.909 1.00 97.81 111 VAL A O 1
ATOM 826 N N . PRO A 1 112 ? 7.068 -9.240 5.577 1.00 98.00 112 PRO A N 1
ATOM 827 C CA . PRO A 1 112 ? 8.348 -9.399 4.878 1.00 98.00 112 PRO A CA 1
ATOM 828 C C . PRO A 1 112 ? 8.698 -10.864 4.580 1.00 98.00 112 PRO A C 1
ATOM 830 O O . PRO A 1 112 ? 9.417 -11.153 3.632 1.00 98.00 112 PRO A O 1
ATOM 833 N N . ARG A 1 113 ? 8.139 -11.821 5.340 1.00 97.25 113 ARG A N 1
ATOM 834 C CA . ARG A 1 113 ? 8.276 -13.271 5.087 1.00 97.25 113 ARG A CA 1
ATOM 835 C C . ARG A 1 113 ? 7.205 -13.815 4.127 1.00 97.25 113 ARG A C 1
ATOM 837 O O . ARG A 1 113 ? 6.953 -15.020 4.094 1.00 97.25 113 ARG A O 1
ATOM 844 N N . GLY A 1 114 ? 6.515 -12.933 3.409 1.00 97.56 114 GLY A N 1
ATOM 845 C CA . GLY A 1 114 ? 5.421 -13.234 2.491 1.00 97.56 114 GLY A CA 1
ATOM 846 C C . GLY A 1 114 ? 4.045 -12.830 3.025 1.00 97.56 114 GLY A C 1
ATOM 847 O O . GLY A 1 114 ? 3.799 -12.826 4.234 1.00 97.56 114 GLY A O 1
ATOM 848 N N . LEU A 1 115 ? 3.127 -12.556 2.095 1.00 97.62 115 LEU A N 1
ATOM 849 C CA . LEU A 1 115 ? 1.764 -12.071 2.356 1.00 97.62 115 LEU A CA 1
ATOM 850 C C . LEU A 1 115 ? 0.872 -13.062 3.127 1.00 97.62 115 LEU A C 1
ATOM 852 O O . LEU A 1 115 ? -0.115 -12.645 3.728 1.00 97.62 115 LEU A O 1
ATOM 856 N N . GLY A 1 116 ? 1.225 -14.349 3.154 1.00 95.25 116 GLY A N 1
ATOM 857 C CA . GLY A 1 116 ? 0.396 -15.406 3.736 1.00 95.25 116 GLY A CA 1
ATOM 858 C C . GLY A 1 116 ? -0.709 -15.892 2.797 1.00 95.25 116 GLY A C 1
ATOM 859 O O . GLY A 1 116 ? -0.926 -15.334 1.723 1.00 95.25 116 GLY A O 1
ATOM 860 N N . GLU A 1 117 ? -1.377 -16.968 3.205 1.00 91.25 117 GLU A N 1
ATOM 861 C CA . GLU A 1 117 ? -2.527 -17.509 2.478 1.00 91.25 117 GLU A CA 1
ATOM 862 C C . GLU A 1 117 ? -3.719 -16.545 2.567 1.00 91.25 117 GLU A C 1
ATOM 864 O O . GLU A 1 117 ? -3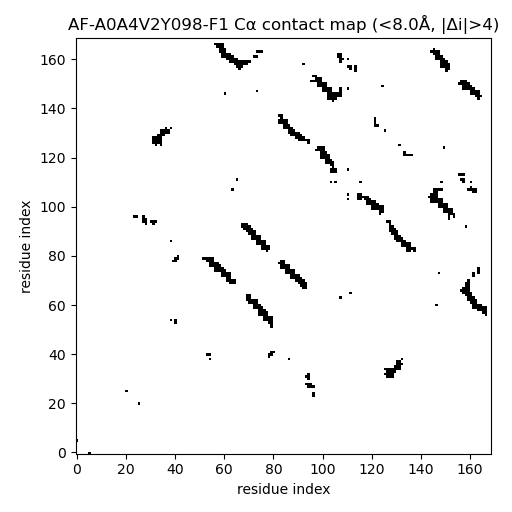.845 -15.781 3.528 1.00 91.25 117 GLU A O 1
ATOM 869 N N . ASP A 1 118 ? -4.582 -16.576 1.552 1.00 90.69 118 ASP A N 1
ATOM 870 C CA . ASP A 1 118 ? -5.786 -15.742 1.443 1.00 90.69 118 ASP A CA 1
ATOM 871 C C . ASP A 1 118 ? -5.542 -14.221 1.455 1.00 90.69 118 ASP A C 1
ATOM 873 O O . ASP A 1 118 ? -6.452 -13.444 1.758 1.00 90.69 118 ASP A O 1
ATOM 877 N N . ALA A 1 119 ? -4.327 -13.767 1.129 1.00 96.88 119 ALA A N 1
ATOM 878 C CA . ALA A 1 119 ? -4.081 -12.349 0.897 1.00 96.88 119 ALA A CA 1
ATOM 879 C C . ALA A 1 119 ? -4.928 -11.851 -0.285 1.00 96.88 119 ALA A C 1
ATOM 881 O O . ALA A 1 119 ? -4.966 -12.476 -1.347 1.00 96.88 119 ALA A O 1
ATOM 882 N N . VAL A 1 120 ? -5.599 -10.715 -0.107 1.00 97.94 120 VAL A N 1
ATOM 883 C CA . VAL A 1 120 ? -6.514 -10.162 -1.114 1.00 97.94 120 VAL A CA 1
ATOM 884 C C . VAL A 1 120 ? -5.801 -9.050 -1.868 1.00 97.94 120 VAL A C 1
ATOM 886 O O . VAL A 1 120 ? -5.445 -8.040 -1.267 1.00 97.94 120 VAL A O 1
ATOM 889 N N . ASP A 1 121 ? -5.598 -9.247 -3.173 1.00 98.06 121 ASP A N 1
ATOM 890 C CA . ASP A 1 121 ? -5.097 -8.223 -4.100 1.00 98.06 121 ASP A CA 1
ATOM 891 C C . ASP A 1 121 ? -6.209 -7.198 -4.357 1.00 98.06 121 ASP A C 1
ATOM 893 O O . ASP A 1 121 ? -7.261 -7.544 -4.898 1.00 98.06 121 ASP A O 1
ATOM 897 N N . LEU A 1 122 ? -5.992 -5.948 -3.950 1.00 98.50 122 LEU A N 1
ATOM 898 C CA . LEU A 1 122 ? -6.922 -4.843 -4.188 1.00 98.50 122 LEU A CA 1
ATOM 899 C C . LEU A 1 122 ? -6.615 -4.075 -5.483 1.00 98.50 122 LEU A C 1
ATOM 901 O O . LEU A 1 122 ? -7.378 -3.183 -5.859 1.00 98.50 122 LEU A O 1
ATOM 905 N N . GLY A 1 123 ? -5.518 -4.410 -6.166 1.00 98.50 123 GLY A N 1
ATOM 906 C CA . GLY A 1 123 ? -5.111 -3.818 -7.432 1.00 98.50 123 GLY A CA 1
ATOM 907 C C . GLY A 1 123 ? -3.721 -3.186 -7.415 1.00 98.50 123 GLY A C 1
ATOM 908 O O . GLY A 1 123 ? -2.990 -3.203 -6.422 1.00 98.50 123 GLY A O 1
ATOM 909 N N . GLU A 1 124 ? -3.358 -2.624 -8.566 1.00 98.31 124 GLU A N 1
ATOM 910 C CA . GLU A 1 124 ? -2.104 -1.893 -8.767 1.00 98.31 124 GLU A CA 1
ATOM 911 C C . GLU A 1 124 ? -2.080 -0.602 -7.963 1.00 98.31 124 GLU A C 1
ATOM 913 O O . GLU A 1 124 ? -3.086 0.102 -7.878 1.00 98.31 124 GLU A O 1
ATOM 918 N N . LEU A 1 125 ? -0.913 -0.278 -7.410 1.00 98.38 125 LEU A N 1
ATOM 919 C CA . LEU A 1 125 ? -0.682 1.009 -6.779 1.00 98.38 125 LEU A CA 1
ATOM 920 C C . LEU A 1 125 ? -0.779 2.101 -7.853 1.00 98.38 125 LEU A C 1
ATOM 922 O O . LEU A 1 125 ? 0.017 2.125 -8.790 1.00 98.38 125 LEU A O 1
ATOM 926 N N . LYS A 1 126 ? -1.763 2.997 -7.729 1.00 98.19 126 LYS A N 1
ATOM 927 C CA . LYS A 1 126 ? -2.051 4.014 -8.757 1.00 98.19 126 LYS A CA 1
ATOM 928 C C . LYS A 1 126 ? -0.976 5.105 -8.812 1.00 98.19 126 LYS A C 1
ATOM 930 O O . LYS A 1 126 ? -0.735 5.670 -9.874 1.00 98.19 126 LYS A O 1
ATOM 935 N N . GLY A 1 127 ? -0.339 5.397 -7.679 1.00 97.44 127 GLY A N 1
ATOM 936 C CA . GLY A 1 127 ? 0.812 6.289 -7.570 1.00 97.44 127 GLY A CA 1
ATOM 937 C C . GLY A 1 127 ? 1.601 6.042 -6.289 1.00 97.44 127 GLY A C 1
ATOM 938 O O . GLY A 1 127 ? 1.058 5.576 -5.287 1.00 97.44 127 GLY A O 1
ATOM 939 N N . ASN A 1 128 ? 2.894 6.345 -6.303 1.00 97.50 128 ASN A N 1
ATOM 940 C CA . ASN A 1 128 ? 3.761 6.160 -5.141 1.00 97.50 128 ASN A CA 1
ATOM 941 C C . ASN A 1 128 ? 3.620 7.291 -4.105 1.00 97.50 128 ASN A C 1
ATOM 943 O O . ASN A 1 128 ? 4.148 7.169 -2.998 1.00 97.50 128 ASN A O 1
ATOM 947 N N . LEU A 1 129 ? 2.876 8.353 -4.445 1.00 98.38 129 LEU A N 1
ATOM 948 C CA . LEU A 1 129 ? 2.591 9.494 -3.581 1.00 98.38 129 LEU A CA 1
ATOM 949 C C . LEU A 1 129 ? 1.082 9.795 -3.466 1.00 98.38 129 LEU A C 1
ATOM 951 O O . LEU A 1 129 ? 0.337 9.691 -4.444 1.00 98.38 129 LEU A O 1
ATOM 955 N N . GLY A 1 130 ? 0.661 10.267 -2.291 1.00 98.00 130 GLY A N 1
ATOM 956 C CA . GLY A 1 130 ? -0.636 10.908 -2.050 1.00 98.00 130 GLY A CA 1
ATOM 957 C C . GLY A 1 130 ? -1.781 9.974 -1.641 1.00 98.00 130 GLY A C 1
ATOM 958 O O . GLY A 1 130 ? -1.567 8.907 -1.066 1.00 98.00 130 GLY A O 1
ATOM 959 N N . ASP A 1 131 ? -3.010 10.401 -1.924 1.00 98.50 131 ASP A N 1
ATOM 960 C CA . ASP A 1 131 ? -4.248 9.818 -1.402 1.00 98.50 131 ASP A CA 1
ATOM 961 C C . ASP A 1 131 ? -4.963 8.959 -2.440 1.00 9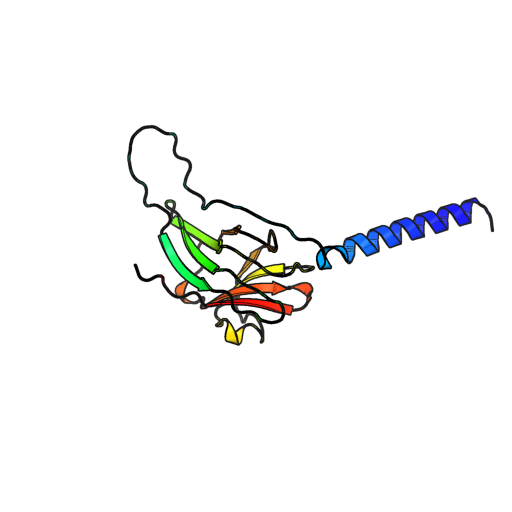8.50 131 ASP A C 1
ATOM 963 O O . ASP A 1 131 ? -5.237 9.417 -3.552 1.00 98.50 131 ASP A O 1
ATOM 967 N N . GLN A 1 132 ? -5.297 7.720 -2.082 1.00 98.44 132 GLN A N 1
ATOM 968 C CA . GLN A 1 132 ? -5.789 6.717 -3.032 1.00 98.44 132 GLN A CA 1
ATOM 969 C C . GLN A 1 132 ? -6.798 5.772 -2.384 1.00 98.44 132 GLN A C 1
ATOM 971 O O . GLN A 1 132 ? -6.595 5.324 -1.260 1.00 98.44 132 GLN A O 1
ATOM 976 N N . ASN A 1 133 ? -7.858 5.406 -3.104 1.00 98.25 133 ASN A N 1
ATOM 977 C CA . ASN A 1 133 ? -8.880 4.480 -2.623 1.00 98.25 133 ASN A CA 1
ATOM 978 C C . ASN A 1 133 ? -8.891 3.178 -3.434 1.00 98.25 133 ASN A C 1
ATOM 980 O O . ASN A 1 133 ? -8.804 3.188 -4.665 1.00 98.25 133 ASN A O 1
ATOM 984 N N . TYR A 1 134 ? -9.081 2.062 -2.737 1.00 98.25 134 TYR A N 1
ATOM 985 C CA . TYR A 1 134 ? -9.114 0.713 -3.289 1.00 98.25 134 TYR A CA 1
ATOM 986 C C . TYR A 1 134 ? -10.388 0.009 -2.833 1.00 98.25 134 TYR A C 1
ATOM 988 O O . TYR A 1 134 ? -10.649 -0.080 -1.634 1.00 98.25 134 TYR A O 1
ATOM 996 N N . ALA A 1 135 ? -11.197 -0.481 -3.771 1.00 97.38 135 ALA A N 1
ATOM 997 C CA . ALA A 1 135 ? -12.414 -1.208 -3.430 1.00 97.38 135 ALA A CA 1
ATOM 998 C C . ALA A 1 135 ? -12.059 -2.532 -2.743 1.00 97.38 135 ALA A C 1
ATOM 1000 O O . ALA A 1 135 ? -11.233 -3.296 -3.238 1.00 97.38 135 ALA A O 1
ATOM 1001 N N . ILE A 1 136 ? -12.701 -2.814 -1.612 1.00 96.81 136 ILE A N 1
ATOM 1002 C CA . ILE A 1 136 ? -12.589 -4.108 -0.942 1.00 96.81 136 ILE A CA 1
ATOM 1003 C C . ILE A 1 136 ? -13.705 -5.000 -1.497 1.00 96.81 136 ILE A C 1
ATOM 1005 O O . ILE A 1 136 ? -14.872 -4.608 -1.399 1.00 96.81 136 ILE A O 1
ATOM 1009 N N . PRO A 1 137 ? -13.395 -6.186 -2.057 1.00 94.50 137 PRO A N 1
ATOM 1010 C CA . PRO A 1 137 ? -14.412 -7.071 -2.615 1.00 94.50 137 PRO A CA 1
ATOM 1011 C C . PRO A 1 137 ? -15.543 -7.363 -1.622 1.00 94.50 137 PRO A C 1
ATOM 1013 O O . PRO A 1 137 ? -15.303 -7.619 -0.435 1.00 94.50 137 PRO A O 1
ATOM 1016 N N . ALA A 1 138 ? -16.786 -7.349 -2.109 1.00 89.38 138 ALA A N 1
ATOM 1017 C CA . ALA A 1 138 ? -17.950 -7.676 -1.294 1.00 89.38 138 ALA A CA 1
ATOM 1018 C C . ALA A 1 138 ? -17.803 -9.080 -0.676 1.00 89.38 138 ALA A C 1
ATOM 1020 O O . ALA A 1 138 ? -17.312 -10.006 -1.316 1.00 89.38 138 ALA A O 1
ATOM 1021 N N . GLY A 1 139 ? -18.210 -9.232 0.586 1.00 85.56 139 GLY A N 1
ATOM 1022 C CA . GLY A 1 139 ? -18.058 -10.491 1.328 1.00 85.56 139 GLY A CA 1
ATOM 1023 C C . GLY A 1 139 ? -16.677 -10.720 1.956 1.00 85.56 139 GLY A C 1
ATOM 1024 O O . GLY A 1 139 ? -16.518 -11.691 2.689 1.00 85.56 139 GLY A O 1
ATOM 1025 N N . THR A 1 140 ? -15.700 -9.828 1.748 1.00 90.25 140 THR A N 1
ATOM 1026 C CA . THR A 1 140 ? -14.410 -9.894 2.457 1.00 90.25 140 THR A CA 1
ATOM 1027 C C . THR A 1 140 ? -14.615 -9.697 3.963 1.00 90.25 140 THR A C 1
ATOM 1029 O O . THR A 1 140 ? -15.038 -8.624 4.413 1.00 90.25 140 THR A O 1
ATOM 1032 N N . ASP A 1 141 ? -14.289 -10.717 4.761 1.00 86.56 141 ASP A N 1
ATOM 1033 C CA . ASP A 1 141 ? -14.291 -10.618 6.222 1.00 86.56 141 ASP A CA 1
ATOM 1034 C C . ASP A 1 141 ? -13.054 -9.856 6.717 1.00 86.56 141 ASP A C 1
ATOM 1036 O O . ASP A 1 141 ? -11.952 -10.396 6.803 1.00 86.56 141 ASP A O 1
ATOM 1040 N N . LEU A 1 142 ? -13.256 -8.586 7.070 1.00 85.94 142 LEU A N 1
ATOM 1041 C CA . LEU A 1 142 ? -12.200 -7.703 7.566 1.00 85.94 142 LEU A CA 1
ATOM 1042 C C . LEU A 1 142 ? -11.677 -8.069 8.960 1.00 85.94 142 LEU A C 1
ATOM 1044 O O . LEU A 1 142 ? -10.591 -7.622 9.310 1.00 85.94 142 LEU A O 1
ATOM 1048 N N . SER A 1 143 ? -12.391 -8.883 9.745 1.00 86.19 143 SER A N 1
ATOM 1049 C CA . SER A 1 143 ? -11.943 -9.259 11.096 1.00 86.19 143 SER A CA 1
ATOM 1050 C C . SER A 1 143 ? -10.711 -10.179 11.085 1.00 86.19 143 SER A C 1
ATOM 1052 O O . SER A 1 143 ? -9.908 -10.183 12.025 1.00 86.19 143 SER A O 1
ATOM 1054 N N . GLY A 1 144 ? -10.534 -10.929 9.993 1.00 86.44 144 GLY A N 1
ATOM 1055 C CA . GLY A 1 144 ? -9.380 -11.794 9.771 1.00 86.44 144 GLY A CA 1
ATOM 1056 C C . GLY A 1 144 ? -8.139 -11.064 9.253 1.00 86.44 144 GLY A C 1
ATOM 1057 O O . GLY A 1 144 ? -7.036 -11.594 9.383 1.00 86.44 144 GLY A O 1
ATOM 1058 N N . PHE A 1 145 ? -8.288 -9.864 8.682 1.00 94.25 145 PHE A N 1
ATOM 1059 C CA . PHE A 1 145 ? -7.160 -9.099 8.151 1.00 94.25 145 PHE A CA 1
ATOM 1060 C C . PHE A 1 145 ? -6.470 -8.301 9.255 1.00 94.25 145 PHE A C 1
ATOM 1062 O O . PHE A 1 145 ? -7.103 -7.752 10.153 1.00 94.25 145 PHE A O 1
ATOM 1069 N N . ARG A 1 146 ? -5.139 -8.290 9.200 1.00 96.62 146 ARG A N 1
ATOM 1070 C CA . ARG A 1 146 ? -4.264 -7.656 10.190 1.00 96.62 146 ARG A CA 1
ATOM 1071 C C . ARG A 1 146 ? -3.543 -6.456 9.608 1.00 96.62 146 ARG A C 1
ATOM 1073 O O . ARG A 1 146 ? -3.328 -5.508 10.345 1.00 96.62 146 ARG A O 1
ATOM 1080 N N . SER A 1 147 ? -3.195 -6.472 8.322 1.00 98.31 147 SER A N 1
ATOM 1081 C CA . SER A 1 147 ? -2.430 -5.386 7.713 1.00 98.31 147 SER A CA 1
ATOM 1082 C C . SER A 1 147 ? -2.859 -5.057 6.284 1.00 98.31 147 SER A C 1
ATOM 1084 O O . SER A 1 147 ? -3.356 -5.909 5.541 1.00 98.31 147 SER A O 1
ATOM 1086 N N . ALA A 1 148 ? -2.638 -3.800 5.909 1.00 98.56 148 ALA A N 1
ATOM 1087 C CA . ALA A 1 148 ? -2.547 -3.351 4.527 1.00 98.56 148 ALA A CA 1
ATOM 1088 C C . ALA A 1 148 ? -1.077 -3.360 4.094 1.00 98.56 148 ALA A C 1
ATOM 1090 O O . ALA A 1 148 ? -0.215 -2.914 4.850 1.00 98.56 148 ALA A O 1
ATOM 1091 N N . VAL A 1 149 ? -0.778 -3.843 2.890 1.00 98.81 149 VAL A N 1
ATOM 1092 C CA . VAL A 1 149 ? 0.600 -4.052 2.422 1.00 98.81 149 VAL A CA 1
ATOM 1093 C C . VAL A 1 149 ? 0.790 -3.449 1.038 1.00 98.81 149 VAL A C 1
ATOM 1095 O O . VAL A 1 149 ? -0.006 -3.713 0.138 1.00 98.81 149 VAL A O 1
ATOM 1098 N N . ILE A 1 150 ? 1.878 -2.700 0.852 1.00 98.81 150 ILE A N 1
ATOM 1099 C CA . ILE A 1 150 ? 2.396 -2.347 -0.472 1.00 98.81 150 ILE A CA 1
ATOM 1100 C C . ILE A 1 150 ? 3.422 -3.409 -0.854 1.00 98.81 150 ILE A C 1
ATOM 1102 O O . ILE A 1 150 ? 4.450 -3.574 -0.190 1.00 98.81 150 ILE A O 1
ATOM 1106 N N . TRP A 1 151 ? 3.116 -4.169 -1.900 1.00 98.56 151 TRP A N 1
ATOM 1107 C CA . TRP A 1 151 ? 3.879 -5.339 -2.321 1.00 98.56 151 TRP A CA 1
ATOM 1108 C C . TRP A 1 151 ? 4.322 -5.202 -3.770 1.00 98.56 151 TRP A C 1
ATOM 1110 O O . TRP A 1 151 ? 3.512 -4.911 -4.649 1.00 98.56 151 TRP A O 1
ATOM 1120 N N . CYS A 1 152 ? 5.596 -5.472 -4.038 1.00 97.75 152 CYS A N 1
ATOM 1121 C CA . CYS A 1 152 ? 6.093 -5.597 -5.399 1.00 97.75 152 CYS A CA 1
ATOM 1122 C C . CYS A 1 152 ? 5.906 -7.038 -5.867 1.00 97.75 152 CYS A C 1
ATOM 1124 O O . CYS A 1 152 ? 6.698 -7.924 -5.535 1.00 97.75 152 CYS A O 1
ATOM 1126 N N . LYS A 1 153 ? 4.863 -7.286 -6.660 1.00 97.44 153 LYS A N 1
ATOM 1127 C CA . LYS A 1 153 ? 4.503 -8.636 -7.109 1.00 97.44 153 LYS A CA 1
ATOM 1128 C C . LYS A 1 153 ? 5.591 -9.266 -7.979 1.00 97.44 153 LYS A C 1
ATOM 1130 O O . LYS A 1 153 ? 5.886 -10.446 -7.806 1.00 97.44 153 LYS A O 1
ATOM 1135 N N . ARG A 1 154 ? 6.260 -8.478 -8.829 1.00 94.56 154 ARG A N 1
ATOM 1136 C CA . ARG A 1 154 ? 7.374 -8.952 -9.671 1.00 94.56 154 ARG A CA 1
ATOM 1137 C C . ARG A 1 154 ? 8.542 -9.520 -8.862 1.00 94.56 154 ARG A C 1
ATOM 1139 O O . ARG A 1 154 ? 9.153 -10.494 -9.287 1.00 94.56 154 ARG A O 1
ATOM 1146 N N . PHE A 1 155 ? 8.869 -8.896 -7.733 1.00 95.00 155 PHE A N 1
ATOM 1147 C CA . PHE A 1 155 ? 10.042 -9.255 -6.929 1.00 95.00 155 PHE A CA 1
ATOM 1148 C C . PHE A 1 155 ? 9.706 -10.008 -5.645 1.00 95.00 155 PHE A C 1
ATOM 1150 O O . PHE A 1 155 ? 10.612 -10.497 -4.983 1.00 95.00 155 PHE A O 1
ATOM 1157 N N . SER A 1 156 ? 8.420 -10.161 -5.328 1.00 96.81 156 SER A N 1
ATOM 1158 C CA . SER A 1 156 ? 7.950 -10.814 -4.107 1.00 96.81 156 SER A CA 1
ATOM 1159 C C . SER A 1 156 ? 8.527 -10.192 -2.828 1.00 96.81 156 SER A C 1
ATOM 1161 O O . SER A 1 156 ? 8.952 -10.908 -1.924 1.00 96.81 156 SER A O 1
ATOM 1163 N N . VAL A 1 157 ? 8.522 -8.858 -2.761 1.00 97.38 157 VAL A N 1
ATOM 1164 C CA . VAL A 1 157 ? 9.011 -8.084 -1.610 1.00 97.38 157 VAL A CA 1
ATOM 1165 C C . VAL A 1 157 ? 7.969 -7.087 -1.113 1.00 97.38 157 VAL A C 1
ATOM 1167 O O . VAL A 1 157 ? 7.162 -6.567 -1.891 1.00 97.38 157 VAL A O 1
ATOM 1170 N N . SER A 1 158 ? 8.003 -6.794 0.186 1.00 98.19 158 SER A N 1
ATOM 1171 C CA . SER A 1 158 ? 7.159 -5.772 0.804 1.00 98.19 158 SER A CA 1
ATOM 1172 C C . SER A 1 158 ? 7.906 -4.445 0.849 1.00 98.19 158 SER A C 1
ATOM 1174 O O . SER A 1 158 ? 9.030 -4.388 1.335 1.00 98.19 158 SER A O 1
ATOM 1176 N N . PHE A 1 159 ? 7.272 -3.379 0.366 1.00 98.31 159 PHE A N 1
ATOM 1177 C CA . PHE A 1 159 ? 7.814 -2.020 0.462 1.00 98.31 159 PHE A CA 1
ATOM 1178 C C . PHE A 1 159 ? 7.485 -1.423 1.831 1.00 98.31 159 PHE A C 1
ATOM 1180 O O . PHE A 1 159 ? 8.361 -0.924 2.527 1.00 98.31 159 PHE A O 1
ATOM 1187 N N . GLY A 1 160 ? 6.239 -1.577 2.268 1.00 98.50 160 GLY A N 1
ATOM 1188 C CA . GLY A 1 160 ? 5.812 -1.236 3.616 1.00 98.50 160 GLY A CA 1
ATOM 1189 C C . GLY A 1 160 ? 4.460 -1.852 3.936 1.00 98.50 160 GLY A C 1
ATOM 1190 O O . GLY A 1 160 ? 3.732 -2.298 3.040 1.00 98.50 160 GLY A O 1
ATOM 1191 N N . ALA A 1 161 ? 4.121 -1.887 5.219 1.00 98.75 161 ALA A N 1
ATOM 1192 C CA . ALA A 1 161 ? 2.832 -2.388 5.683 1.00 98.75 161 ALA A CA 1
ATOM 1193 C C . ALA A 1 161 ? 2.294 -1.579 6.860 1.00 98.75 161 ALA A C 1
ATOM 1195 O O . ALA A 1 161 ? 3.058 -0.991 7.614 1.00 98.75 161 ALA A O 1
ATOM 1196 N N . ALA A 1 162 ? 0.977 -1.557 7.020 1.00 98.62 162 ALA A N 1
ATOM 1197 C CA . ALA A 1 162 ? 0.287 -0.874 8.102 1.00 98.62 162 ALA A CA 1
ATOM 1198 C C . ALA A 1 162 ? -0.632 -1.862 8.819 1.00 98.62 162 ALA A C 1
ATOM 1200 O O . ALA A 1 162 ? -1.552 -2.396 8.198 1.00 98.62 162 ALA A O 1
ATOM 1201 N N . ASP A 1 163 ? -0.403 -2.094 10.112 1.00 98.19 163 ASP A N 1
ATOM 1202 C CA . ASP A 1 163 ? -1.317 -2.894 10.931 1.00 98.19 163 ASP A CA 1
ATOM 1203 C C . ASP A 1 163 ? -2.644 -2.158 11.122 1.00 98.19 163 ASP A C 1
ATOM 1205 O O . ASP A 1 163 ? -2.682 -1.044 11.639 1.00 98.19 163 ASP A O 1
ATOM 1209 N N . LEU A 1 164 ? -3.738 -2.795 10.716 1.00 96.62 164 LEU A N 1
ATOM 1210 C CA . LEU A 1 164 ? -5.091 -2.263 10.775 1.00 96.62 164 LEU A CA 1
ATOM 1211 C C . LEU A 1 164 ? -5.720 -2.613 12.123 1.00 96.62 164 LEU A C 1
ATOM 1213 O O . LEU A 1 164 ? -6.134 -3.745 12.370 1.00 96.62 164 LEU A O 1
ATOM 1217 N N . SER A 1 165 ? -5.820 -1.613 12.991 1.00 92.88 165 SER A N 1
ATOM 1218 C CA . SER A 1 165 ? -6.497 -1.717 14.282 1.00 92.88 165 SER A CA 1
ATOM 1219 C C . SER A 1 165 ? -7.850 -1.011 14.226 1.00 92.88 165 SER A C 1
ATOM 1221 O O . SER A 1 165 ? -7.940 0.044 13.599 1.00 92.88 165 SER A O 1
ATOM 1223 N N . PRO A 1 166 ? -8.909 -1.535 14.871 1.00 87.06 166 PRO A N 1
ATOM 1224 C CA . PRO A 1 166 ? -10.191 -0.844 14.935 1.00 87.06 166 PRO A CA 1
ATOM 1225 C C . PRO A 1 166 ? -10.023 0.592 15.437 1.00 87.06 166 PRO A C 1
ATOM 1227 O O . PRO A 1 166 ? -9.405 0.819 16.481 1.00 87.06 166 PRO A O 1
ATOM 1230 N N . GLY A 1 167 ? -10.563 1.557 14.691 1.00 67.19 167 GLY A N 1
ATOM 1231 C CA . GLY A 1 167 ? -10.570 2.951 15.126 1.00 67.19 167 GLY A CA 1
ATOM 1232 C C . GLY A 1 167 ? -11.378 3.061 16.416 1.00 67.19 167 GLY A C 1
ATOM 1233 O O . GLY A 1 167 ? -12.493 2.541 16.486 1.00 67.19 167 GLY A O 1
ATOM 1234 N N . ARG A 1 168 ? -10.825 3.698 17.456 1.00 55.19 168 ARG A N 1
ATOM 1235 C CA . ARG A 1 168 ? -11.619 4.033 18.645 1.00 55.19 168 ARG A CA 1
ATOM 1236 C C . ARG A 1 168 ? -12.679 5.045 18.213 1.00 55.19 168 ARG A C 1
ATOM 1238 O O . ARG A 1 168 ? -12.328 6.161 17.843 1.00 55.19 168 ARG A O 1
ATOM 1245 N N . SER A 1 169 ? -13.934 4.603 18.196 1.00 47.91 169 SER A N 1
ATOM 1246 C CA . SER A 1 169 ? -15.124 5.433 17.988 1.00 47.91 169 SER A CA 1
ATOM 1247 C C . SER A 1 169 ? -15.275 6.477 19.081 1.00 47.91 169 SER A C 1
ATOM 1249 O O . SER A 1 169 ? -15.116 6.067 20.257 1.00 47.91 169 SER A O 1
#

Radius of gyration: 20.9 Å; Cα contacts (8 Å, |Δi|>4): 366; chains: 1; bounding box: 60×36×68 Å

Secondary structure (DSSP, 8-state):
--HHHHHHHHHHHHHHHHHHHHHH-GGGGT---EEEPPP------SSS---PPPPEEEEEEEEEESSS--EEEEEEEE-TTS-EEEEEEEEE----TTEEEEEESS-TTTGGG---TT-EEEEE-S-SEEEEEEEPPTT--GGG--EEEEEETTTTEEEEEEE-EE---

Solvent-accessible surface area (backbone atoms only — not comparable to full-atom values): 9323 Å² total; per-residue (Å²): 132,58,72,68,57,54,51,52,52,49,52,52,51,51,51,50,49,51,52,50,49,68,74,66,45,76,60,42,80,80,49,87,40,78,36,83,52,76,80,84,67,85,88,68,79,96,70,82,95,73,83,68,58,66,71,41,72,55,22,35,22,54,37,41,60,58,82,32,70,28,41,36,34,38,33,36,33,33,36,66,89,66,51,41,32,41,33,36,37,63,28,39,42,73,52,64,95,43,37,26,37,32,42,16,57,37,42,42,92,50,31,74,81,45,52,60,79,88,45,42,80,51,45,68,57,89,38,33,26,34,22,43,78,30,67,47,64,86,89,66,67,66,86,63,41,27,14,44,34,40,30,30,67,84,77,74,44,37,31,23,22,11,41,45,40,68,54,87,127

Foldseek 3Di:
DDVVVVVVVVVVVVVVVVVVCVLVVPCLQPDFDADADDDDAPDDPPDDDDDQPAKDWFWKWWKDFDPWDWTFMWTWIQGSVRWIKIKTAFIATRGDNFKWKWFALDAFVCCQVPRDPPIDTQGTDPTRGGMDITTDDPPDDCVSTFWIFTARPVVRGTRIITGIDGDDD

Sequence (169 aa):
MSPRIVVAALTVLVVAAGAGLYLFQPWKAFTDTTVTEALPTASAPATAPEQAPGPVRLAEGRFVTHDHDTSGAALAVRLGNGDRLLRLEDLRTSDGPDLRVYLSRRSADAVPRGLGEDAVDLGELKGNLGDQNYAIPAGTDLSGFRSAVIWCKRFSVSFGAADLSPGRS

pLDDT: mean 90.6, std 13.24, range [45.44, 98.81]

Nearest PDB structures (foldseek):
  7wwy-assembly1_B  TM=5.650E-01  e=1.562E-01  Canis lupus familiaris
  6jau-assembly1_A  TM=2.798E-01  e=6.347E+00  Pseudomonas aeruginosa PAO1
  7e22-assembly1_A  TM=2.263E-01  e=4.853E+00  Fusarium sp. FN080326